Protein AF-A0A6J4PLZ6-F1 (afdb_monomer_lite)

InterPro domains:
  IPR004701 Phosphotransferase system, mannose-type IIA component [PF03610] (3-56)
  IPR004701 Phosphotransferase system, mannose-type IIA 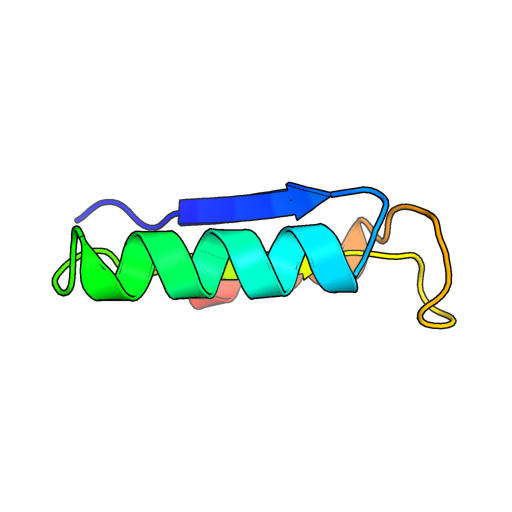component [PS51096] (1-57)
  IPR036662 Phosphotransferase system, mannose-type IIA component superfamily [G3DSA:3.40.50.510] (1-57)
  IPR036662 Phosphotransferase system, mannose-type IIA component superfamily [SSF53062] (1-55)
  IPR039643 Dihydroxyacetone kinase phosphotransferase subunit DhaM [PTHR38594] (1-56)

Structure (mmCIF, N/CA/C/O backbone):
data_AF-A0A6J4PLZ6-F1
#
_entry.id   AF-A0A6J4PLZ6-F1
#
loop_
_atom_site.group_PDB
_atom_site.id
_atom_site.type_symbol
_atom_site.label_atom_id
_atom_site.label_alt_id
_atom_site.label_comp_id
_atom_site.label_asym_id
_atom_site.label_entity_id
_atom_site.label_seq_id
_atom_site.pdbx_PDB_ins_code
_atom_site.Cartn_x
_atom_site.Cartn_y
_atom_site.Cartn_z
_atom_site.occupancy
_atom_site.B_iso_or_equiv
_atom_site.auth_seq_id
_atom_site.auth_comp_id
_atom_site.auth_asym_id
_atom_site.auth_atom_id
_atom_site.pdbx_PDB_model_num
ATOM 1 N N . MET A 1 1 ? -8.019 4.626 15.420 1.00 71.38 1 MET A N 1
ATOM 2 C CA . MET A 1 1 ? -7.746 3.476 14.534 1.00 71.38 1 MET A CA 1
ATOM 3 C C . MET A 1 1 ? -6.366 3.688 13.913 1.00 71.38 1 MET A C 1
ATOM 5 O O . MET A 1 1 ? -5.876 4.809 14.000 1.00 71.38 1 MET A O 1
ATOM 9 N N . VAL A 1 2 ? -5.697 2.653 13.399 1.00 85.25 2 VAL A N 1
ATOM 10 C CA . VAL A 1 2 ? -4.380 2.781 12.743 1.00 85.25 2 VAL A CA 1
ATOM 11 C C . VAL A 1 2 ? -4.506 2.222 11.330 1.00 85.25 2 VAL A C 1
ATOM 13 O O . VAL A 1 2 ? -4.861 1.056 11.188 1.00 85.25 2 VAL A O 1
ATOM 16 N N . GLY A 1 3 ? -4.212 3.043 10.322 1.00 91.88 3 GLY A N 1
ATOM 17 C CA . GLY A 1 3 ? -4.095 2.617 8.927 1.00 91.88 3 GLY A CA 1
ATOM 18 C C . GLY A 1 3 ? -2.645 2.296 8.557 1.00 91.88 3 GLY A C 1
ATOM 19 O O . GLY A 1 3 ? -1.711 2.882 9.112 1.00 91.88 3 GLY A O 1
ATOM 20 N N . LEU A 1 4 ? -2.448 1.368 7.619 1.00 94.06 4 LEU A N 1
ATOM 21 C CA . LEU A 1 4 ? -1.132 0.972 7.117 1.00 94.06 4 LEU A CA 1
ATOM 22 C C . LEU A 1 4 ? -0.979 1.321 5.633 1.00 94.06 4 LEU A C 1
ATOM 24 O O . LEU A 1 4 ? -1.744 0.855 4.794 1.00 94.06 4 LEU A O 1
ATOM 28 N N . VAL A 1 5 ? 0.079 2.056 5.290 1.00 96.94 5 VAL A N 1
ATOM 29 C CA . VAL A 1 5 ? 0.532 2.193 3.898 1.00 96.94 5 VAL A CA 1
ATOM 30 C C . VAL A 1 5 ? 1.772 1.336 3.704 1.00 96.94 5 VAL A C 1
ATOM 32 O O . VAL A 1 5 ? 2.799 1.555 4.346 1.00 96.94 5 VAL A O 1
ATOM 35 N N . LEU A 1 6 ? 1.679 0.350 2.816 1.00 97.06 6 LEU A N 1
ATOM 36 C CA . LEU A 1 6 ? 2.779 -0.541 2.484 1.00 97.06 6 LEU A CA 1
ATOM 37 C C . LEU A 1 6 ? 3.453 -0.070 1.195 1.00 97.06 6 LEU A C 1
ATOM 39 O O . LEU A 1 6 ? 2.854 -0.128 0.124 1.00 97.06 6 LEU A O 1
ATOM 43 N N . VAL A 1 7 ? 4.708 0.375 1.311 1.00 98.00 7 VAL A N 1
ATOM 44 C CA . VAL A 1 7 ? 5.492 0.930 0.199 1.00 98.00 7 VAL A CA 1
ATOM 45 C C . VAL A 1 7 ? 6.570 -0.051 -0.252 1.00 98.00 7 VAL A C 1
ATOM 47 O O . VAL A 1 7 ? 7.339 -0.559 0.565 1.00 98.00 7 VAL A O 1
ATOM 50 N N . SER A 1 8 ? 6.666 -0.302 -1.558 1.00 98.38 8 SER A N 1
ATOM 51 C CA . SER A 1 8 ? 7.741 -1.108 -2.147 1.00 98.38 8 SER A CA 1
ATOM 52 C C . SER A 1 8 ? 8.191 -0.553 -3.490 1.00 98.38 8 SER A C 1
ATOM 54 O O . SER A 1 8 ? 7.397 0.006 -4.237 1.00 98.38 8 SER A O 1
ATOM 56 N N . HIS A 1 9 ? 9.450 -0.802 -3.857 1.00 98.38 9 HIS A N 1
ATOM 57 C CA . HIS A 1 9 ? 9.886 -0.527 -5.225 1.00 98.38 9 HIS A CA 1
ATOM 58 C C . HIS A 1 9 ? 9.188 -1.430 -6.249 1.00 98.38 9 HIS A C 1
ATOM 60 O O . HIS A 1 9 ? 9.110 -1.080 -7.416 1.00 98.38 9 HIS A O 1
ATOM 66 N N . SER A 1 10 ? 8.696 -2.600 -5.832 1.00 98.50 10 SER A N 1
ATOM 67 C CA . SER A 1 10 ? 8.004 -3.543 -6.708 1.00 98.50 10 SER A CA 1
ATOM 68 C C . SER A 1 10 ? 6.492 -3.455 -6.510 1.00 98.50 10 SER A C 1
ATOM 70 O O . SER A 1 10 ? 6.032 -3.713 -5.391 1.00 98.50 10 SER A O 1
ATOM 72 N N . PRO A 1 11 ? 5.699 -3.214 -7.571 1.00 98.06 11 PRO A N 1
ATOM 73 C CA . PRO A 1 11 ? 4.239 -3.251 -7.471 1.00 98.06 11 PRO A CA 1
ATOM 74 C C . PRO A 1 11 ? 3.744 -4.616 -6.975 1.00 98.06 11 PRO A C 1
ATOM 76 O O . PRO A 1 11 ? 2.917 -4.688 -6.072 1.00 98.06 11 PRO A O 1
ATOM 79 N N . LYS A 1 12 ? 4.349 -5.706 -7.467 1.00 98.44 12 LYS A N 1
ATOM 80 C CA . LYS A 1 12 ? 3.962 -7.079 -7.106 1.00 98.44 12 LYS A CA 1
ATOM 81 C C . LYS A 1 12 ? 4.233 -7.417 -5.641 1.00 98.44 12 LYS A C 1
ATOM 83 O O . LYS A 1 12 ? 3.462 -8.151 -5.033 1.00 98.44 12 LYS A O 1
ATOM 88 N N . ILE A 1 13 ? 5.335 -6.917 -5.073 1.00 98.38 13 ILE A N 1
ATOM 89 C CA . ILE A 1 13 ? 5.643 -7.150 -3.653 1.00 98.38 13 ILE A CA 1
ATOM 90 C C . ILE A 1 13 ? 4.687 -6.349 -2.775 1.00 98.38 13 ILE A C 1
ATOM 92 O O . ILE A 1 13 ? 4.220 -6.884 -1.770 1.00 98.38 13 ILE A O 1
ATOM 96 N N . ALA A 1 14 ? 4.394 -5.095 -3.144 1.00 98.31 14 ALA A N 1
ATOM 97 C CA . ALA A 1 14 ? 3.475 -4.269 -2.372 1.00 98.31 14 ALA A CA 1
ATOM 98 C C . ALA A 1 14 ? 2.089 -4.928 -2.278 1.00 98.31 14 ALA A C 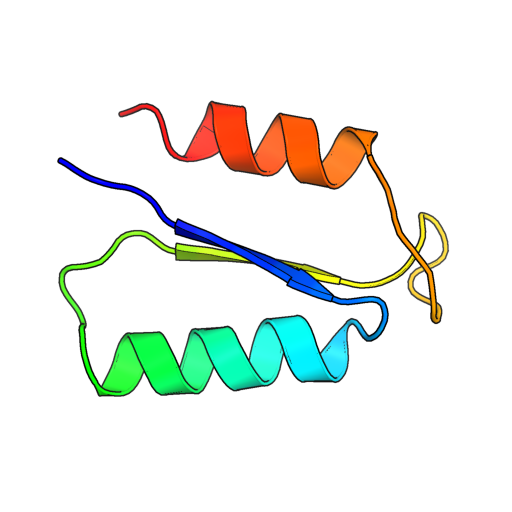1
ATOM 100 O O . ALA A 1 14 ? 1.570 -5.137 -1.183 1.00 98.31 14 ALA A O 1
ATOM 101 N N . GLU A 1 15 ? 1.545 -5.329 -3.427 1.00 97.56 15 GLU A N 1
ATOM 102 C CA . GLU A 1 15 ? 0.244 -5.990 -3.531 1.00 97.56 15 GLU A CA 1
ATOM 103 C C . GLU A 1 15 ? 0.222 -7.335 -2.791 1.00 97.56 15 GLU A C 1
ATOM 105 O O . GLU A 1 15 ? -0.578 -7.524 -1.876 1.00 97.56 15 GLU A O 1
ATOM 110 N N . GLY A 1 16 ? 1.168 -8.232 -3.090 1.00 98.00 16 GLY A N 1
ATOM 111 C CA . GLY A 1 16 ? 1.196 -9.563 -2.480 1.00 98.00 16 GLY A CA 1
ATOM 112 C C . GLY A 1 16 ? 1.402 -9.543 -0.961 1.00 98.00 16 GLY A C 1
ATOM 113 O O . GLY A 1 16 ? 0.858 -10.387 -0.250 1.00 98.00 16 GLY A O 1
ATOM 114 N N . THR A 1 17 ? 2.148 -8.567 -0.435 1.00 97.25 17 THR A N 1
ATOM 115 C CA . THR A 1 17 ? 2.308 -8.429 1.020 1.00 97.25 17 THR A CA 1
ATOM 116 C C . THR A 1 17 ? 1.032 -7.897 1.663 1.00 97.25 17 THR A C 1
ATOM 118 O O . THR A 1 17 ? 0.643 -8.379 2.725 1.00 97.25 17 THR A O 1
ATOM 121 N N . ALA A 1 18 ? 0.346 -6.944 1.025 1.00 96.44 18 ALA A N 1
ATOM 122 C CA . ALA A 1 18 ? -0.925 -6.451 1.539 1.00 96.44 18 ALA A CA 1
ATOM 123 C C . ALA A 1 18 ? -1.999 -7.545 1.557 1.00 96.44 18 ALA A C 1
ATOM 125 O O . ALA A 1 18 ? -2.737 -7.656 2.533 1.00 96.44 18 ALA A O 1
ATOM 126 N N . ASP A 1 19 ? -2.035 -8.404 0.540 1.00 96.12 19 ASP A N 1
ATOM 127 C CA . ASP A 1 19 ? -2.944 -9.551 0.502 1.00 96.12 19 ASP A CA 1
ATOM 128 C C . ASP A 1 19 ? -2.673 -10.551 1.628 1.00 96.12 19 ASP A C 1
ATOM 130 O O . ASP A 1 19 ? -3.612 -11.027 2.269 1.00 96.12 19 ASP A O 1
ATOM 134 N N . LEU A 1 20 ? -1.398 -10.820 1.932 1.00 95.56 20 LEU A N 1
ATOM 135 C CA . LEU A 1 20 ? -1.029 -11.631 3.093 1.00 95.56 20 LEU A CA 1
ATOM 136 C C . LEU A 1 20 ? -1.519 -10.991 4.399 1.00 95.56 20 LEU A C 1
ATOM 138 O O . LEU A 1 20 ? -2.131 -11.668 5.226 1.00 95.56 20 LEU A O 1
ATOM 142 N N . VAL A 1 21 ? -1.288 -9.686 4.583 1.00 94.38 21 VAL A N 1
ATOM 143 C CA . VAL A 1 21 ? -1.729 -8.966 5.787 1.00 94.38 21 VAL A CA 1
ATOM 144 C C . VAL A 1 21 ? -3.249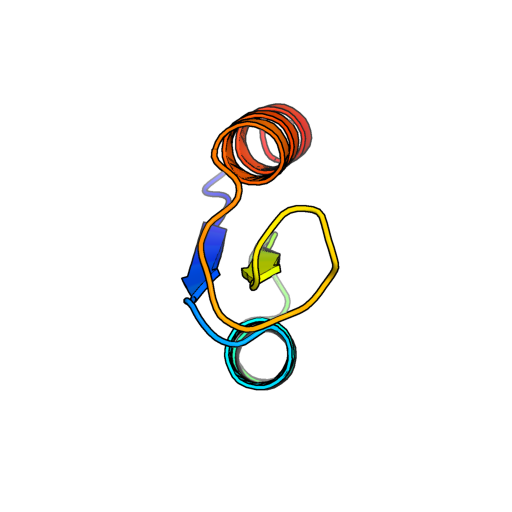 -9.026 5.932 1.00 94.38 21 VAL A C 1
ATOM 146 O O . VAL A 1 21 ? -3.726 -9.315 7.024 1.00 94.38 21 VAL A O 1
ATOM 149 N N . ARG A 1 22 ? -4.014 -8.854 4.848 1.00 92.31 22 ARG A N 1
ATOM 150 C CA . ARG A 1 22 ? -5.485 -8.951 4.872 1.00 92.31 22 ARG A CA 1
ATOM 151 C C . ARG A 1 22 ? -5.986 -10.320 5.332 1.00 92.31 22 ARG A C 1
ATOM 153 O O . ARG A 1 22 ? -7.006 -10.389 6.010 1.00 92.31 22 ARG A O 1
ATOM 160 N N . GLN A 1 23 ? -5.273 -11.401 5.010 1.00 93.25 23 GLN A N 1
ATOM 161 C CA . GLN A 1 23 ? -5.621 -12.744 5.491 1.00 93.25 23 GLN A CA 1
ATOM 162 C C . GLN A 1 23 ? -5.292 -12.954 6.976 1.00 93.25 23 GLN A C 1
ATOM 164 O O . GLN A 1 23 ? -5.963 -13.737 7.644 1.00 93.25 23 GLN A O 1
ATOM 169 N N . MET A 1 24 ? -4.267 -12.275 7.500 1.00 92.06 24 MET A N 1
ATOM 170 C CA . MET A 1 24 ? -3.815 -12.429 8.889 1.00 92.06 24 MET A CA 1
ATOM 171 C C . MET A 1 24 ? -4.481 -11.445 9.864 1.00 92.06 24 MET A C 1
ATOM 173 O O . MET A 1 24 ? -4.639 -11.766 11.039 1.00 92.06 24 MET A O 1
ATOM 177 N N . ALA A 1 25 ? -4.846 -10.251 9.395 1.00 83.50 25 ALA A N 1
ATOM 178 C CA . ALA A 1 25 ? -5.297 -9.122 10.203 1.00 83.50 25 ALA A CA 1
ATOM 179 C C . ALA A 1 25 ? -6.418 -8.347 9.484 1.00 83.50 25 ALA A C 1
ATOM 181 O O . ALA A 1 25 ? -6.234 -7.213 9.050 1.00 83.50 25 ALA A O 1
ATOM 182 N N . GLY A 1 26 ? -7.595 -8.971 9.360 1.00 78.94 26 GLY A N 1
ATOM 183 C CA . GLY A 1 26 ? -8.720 -8.453 8.564 1.00 78.94 26 GLY A CA 1
ATOM 184 C C . GLY A 1 26 ? -9.351 -7.140 9.051 1.00 78.94 26 GLY A C 1
ATOM 185 O O . GLY A 1 26 ? -10.118 -6.534 8.312 1.00 78.94 26 GLY A O 1
ATOM 186 N N . GLU A 1 27 ? -9.032 -6.690 10.265 1.00 84.88 27 GLU A N 1
ATOM 187 C CA . GLU A 1 27 ? -9.501 -5.409 10.817 1.00 84.88 27 GLU A CA 1
ATOM 188 C C . GLU A 1 27 ? -8.558 -4.235 10.497 1.00 84.88 27 GLU A C 1
ATOM 190 O O . GLU A 1 27 ? -8.891 -3.086 10.782 1.00 84.88 27 GLU A O 1
ATOM 195 N N . VAL A 1 28 ? -7.373 -4.499 9.932 1.00 88.88 28 VAL A N 1
ATOM 196 C CA . VAL A 1 28 ? -6.398 -3.454 9.597 1.00 88.88 28 VAL A CA 1
ATOM 197 C C . VAL A 1 28 ? -6.718 -2.874 8.227 1.00 88.88 28 VAL A C 1
ATOM 199 O O . VAL A 1 28 ? -6.669 -3.569 7.211 1.00 88.88 28 VAL A O 1
ATOM 202 N N . GLU A 1 29 ? -6.982 -1.572 8.192 1.00 92.62 29 GLU A N 1
ATOM 203 C CA . GLU A 1 29 ? -7.094 -0.834 6.941 1.00 92.62 29 GLU A CA 1
ATOM 204 C C . GLU A 1 29 ? -5.703 -0.677 6.312 1.00 92.62 29 GLU A C 1
ATOM 206 O O . GLU A 1 29 ? -4.777 -0.147 6.933 1.00 92.62 29 GLU A O 1
ATOM 211 N N . ILE A 1 30 ? -5.533 -1.191 5.092 1.00 94.75 30 ILE A N 1
ATOM 212 C CA . ILE A 1 30 ? -4.230 -1.272 4.427 1.00 94.75 30 ILE A CA 1
ATOM 213 C C . ILE A 1 30 ? -4.311 -0.869 2.954 1.00 94.75 30 ILE A C 1
ATOM 215 O O . ILE A 1 30 ? -5.076 -1.448 2.173 1.00 94.75 30 ILE A O 1
ATOM 219 N N . SER A 1 31 ? -3.439 0.063 2.567 1.00 96.94 31 SER A N 1
ATOM 220 C CA . SER A 1 31 ? -3.197 0.464 1.180 1.00 96.94 31 SER A CA 1
ATOM 221 C C . SER A 1 31 ? -1.806 0.018 0.723 1.00 96.94 31 SER A C 1
ATOM 223 O O . SER A 1 31 ? -0.824 0.143 1.457 1.00 96.94 31 SER A O 1
ATOM 225 N N . ALA A 1 32 ? -1.722 -0.529 -0.489 1.00 97.88 32 ALA A N 1
ATOM 226 C CA . ALA A 1 32 ? -0.477 -0.985 -1.097 1.00 97.88 32 ALA A CA 1
ATOM 227 C C . ALA A 1 32 ? -0.047 -0.006 -2.189 1.00 97.88 32 ALA A C 1
ATOM 229 O O . ALA A 1 32 ? -0.774 0.208 -3.159 1.00 97.88 32 ALA A O 1
ATOM 230 N N . VAL A 1 33 ? 1.157 0.546 -2.064 1.00 98.31 33 VAL A N 1
ATOM 231 C CA . VAL A 1 33 ? 1.742 1.443 -3.060 1.00 98.31 33 VAL A CA 1
ATOM 232 C C . VAL A 1 33 ? 3.075 0.867 -3.503 1.00 98.31 33 VAL A C 1
ATOM 234 O O . VAL A 1 33 ? 4.033 0.792 -2.734 1.00 98.31 33 VAL A O 1
ATOM 237 N N . GLY A 1 34 ? 3.144 0.435 -4.757 1.00 98.12 34 GLY A N 1
ATOM 238 C CA . GLY A 1 34 ? 4.388 -0.058 -5.319 1.00 98.12 34 GLY A CA 1
ATOM 239 C C . GLY A 1 34 ? 4.613 0.389 -6.748 1.00 98.12 34 GLY A C 1
ATOM 240 O O . GLY A 1 34 ? 3.664 0.563 -7.522 1.00 98.12 34 GLY A O 1
ATOM 241 N N . GLY A 1 35 ? 5.893 0.538 -7.067 1.00 98.50 35 GLY A N 1
ATOM 242 C CA . GLY A 1 35 ? 6.360 0.992 -8.363 1.00 98.50 35 GLY A CA 1
ATOM 243 C C . GLY A 1 35 ? 6.404 2.508 -8.519 1.00 98.50 35 GLY A C 1
ATOM 244 O O . GLY A 1 35 ? 6.001 3.269 -7.637 1.00 98.50 35 GLY A O 1
ATOM 245 N N . ASP A 1 36 ? 6.943 2.925 -9.658 1.00 98.12 36 ASP A N 1
ATOM 246 C CA . ASP A 1 36 ? 6.947 4.317 -10.108 1.00 98.12 36 ASP A CA 1
ATOM 247 C C . ASP A 1 36 ? 5.605 4.709 -10.762 1.00 98.12 36 ASP A C 1
ATOM 249 O O . ASP A 1 36 ? 4.631 3.943 -10.758 1.00 98.12 36 ASP A O 1
ATOM 253 N N . SER A 1 37 ? 5.552 5.919 -11.322 1.00 96.75 37 SER A N 1
ATOM 254 C CA . SER A 1 37 ? 4.384 6.460 -12.025 1.00 96.75 37 SER A CA 1
ATOM 255 C C . SER A 1 37 ? 4.042 5.710 -13.319 1.00 96.75 37 SER A C 1
ATOM 257 O O . SER A 1 37 ? 2.913 5.796 -13.792 1.00 96.75 37 SER A O 1
ATOM 259 N N . GLU A 1 38 ? 4.984 4.940 -13.873 1.00 96.25 38 GLU A N 1
ATOM 260 C CA . GLU A 1 38 ? 4.799 4.130 -15.085 1.00 96.25 38 GLU A CA 1
ATOM 261 C C . GLU A 1 38 ? 4.423 2.671 -14.753 1.00 96.25 38 GLU A C 1
ATOM 263 O O . GLU A 1 38 ? 4.239 1.842 -15.647 1.00 96.25 38 GLU A O 1
ATOM 268 N N . GLY A 1 39 ? 4.305 2.329 -13.464 1.00 90.94 39 GLY A N 1
ATOM 269 C CA . GLY A 1 39 ? 3.990 0.980 -12.989 1.00 90.94 39 GLY A CA 1
ATOM 270 C C . GLY A 1 39 ? 5.179 0.009 -13.004 1.00 90.94 39 GLY A C 1
ATOM 271 O O . GLY A 1 39 ? 4.987 -1.198 -12.831 1.00 90.94 39 GLY A O 1
ATOM 272 N N . GLY A 1 40 ? 6.397 0.514 -13.213 1.00 96.81 40 GLY A N 1
ATOM 273 C CA . GLY A 1 40 ? 7.651 -0.234 -13.178 1.00 96.81 40 GLY A CA 1
ATOM 274 C C . GLY A 1 40 ? 8.224 -0.385 -11.770 1.00 96.81 40 GLY A C 1
ATOM 275 O O . GLY A 1 40 ? 7.537 -0.193 -10.769 1.00 96.81 40 GLY A O 1
ATOM 276 N N . PHE A 1 41 ? 9.504 -0.760 -11.679 1.00 98.12 41 PHE A N 1
ATOM 277 C CA . PHE A 1 41 ? 10.212 -0.737 -10.400 1.00 98.12 41 PHE A CA 1
ATOM 278 C C . PHE A 1 41 ? 10.630 0.691 -10.055 1.00 98.12 41 PHE A C 1
ATOM 280 O O . PHE A 1 41 ? 11.397 1.300 -10.792 1.00 98.12 41 PHE A O 1
ATOM 287 N N . GLY A 1 42 ? 10.224 1.177 -8.890 1.00 97.69 42 GLY A N 1
ATOM 288 C CA . GLY A 1 42 ? 10.525 2.535 -8.457 1.00 97.69 42 GLY A CA 1
ATOM 289 C C . GLY A 1 42 ? 9.594 2.985 -7.345 1.00 97.69 42 GLY A C 1
ATOM 290 O O . GLY A 1 42 ? 8.919 2.167 -6.729 1.00 97.69 42 GLY A O 1
ATOM 291 N N . THR A 1 43 ? 9.581 4.281 -7.061 1.00 97.50 43 THR A N 1
ATOM 292 C CA . THR A 1 43 ? 8.746 4.863 -6.006 1.00 97.50 43 THR A CA 1
ATOM 293 C C . THR A 1 43 ? 8.009 6.070 -6.562 1.00 97.50 43 THR A C 1
ATOM 295 O O . THR A 1 43 ? 8.624 6.903 -7.224 1.00 97.50 43 THR A O 1
ATOM 298 N N . ASP A 1 44 ? 6.723 6.181 -6.248 1.00 98.25 44 ASP A N 1
ATOM 299 C CA . ASP A 1 44 ? 5.883 7.328 -6.583 1.00 98.25 44 ASP A CA 1
ATOM 300 C C . ASP A 1 44 ? 5.416 8.035 -5.292 1.00 98.25 44 ASP A C 1
ATOM 302 O O . ASP A 1 44 ? 4.508 7.546 -4.610 1.00 98.25 44 ASP A O 1
ATOM 306 N N . PRO A 1 45 ? 6.045 9.166 -4.912 1.00 97.50 45 PRO A N 1
ATOM 307 C CA . PRO A 1 45 ? 5.681 9.915 -3.712 1.00 97.50 45 PRO A CA 1
ATOM 308 C C . PRO A 1 45 ? 4.246 10.453 -3.721 1.00 97.50 45 PRO A C 1
ATOM 310 O O . PRO A 1 45 ? 3.633 10.527 -2.657 1.00 97.50 45 PRO A O 1
ATOM 313 N N . GLU A 1 46 ? 3.698 10.799 -4.889 1.00 98.12 46 GLU A N 1
ATOM 314 C CA . GLU A 1 46 ? 2.343 11.348 -5.005 1.00 98.12 46 GLU A CA 1
ATOM 315 C C . GLU A 1 46 ? 1.304 10.266 -4.700 1.00 98.12 46 GLU A C 1
ATOM 317 O O . GLU A 1 46 ? 0.366 10.493 -3.932 1.00 98.12 46 GLU A O 1
ATOM 322 N N . ARG A 1 47 ? 1.517 9.044 -5.209 1.00 97.75 47 ARG A N 1
ATOM 323 C CA . ARG A 1 47 ? 0.681 7.879 -4.871 1.00 97.75 47 ARG A CA 1
ATOM 324 C C . ARG A 1 47 ? 0.779 7.500 -3.394 1.00 97.75 47 ARG A C 1
ATOM 326 O O . ARG A 1 47 ? -0.223 7.096 -2.807 1.00 97.75 47 ARG A O 1
ATOM 333 N N . ILE A 1 48 ? 1.958 7.634 -2.780 1.00 97.69 48 ILE A N 1
ATOM 334 C CA . ILE A 1 48 ? 2.128 7.397 -1.336 1.00 97.69 48 ILE A CA 1
ATOM 335 C C . ILE A 1 48 ? 1.333 8.427 -0.530 1.00 97.69 48 ILE A C 1
ATOM 337 O O . ILE A 1 48 ? 0.601 8.055 0.385 1.00 97.69 48 ILE A O 1
ATOM 341 N N . GLU A 1 49 ? 1.449 9.713 -0.866 1.00 97.62 49 GLU A N 1
ATOM 342 C CA . GLU A 1 49 ? 0.717 10.780 -0.182 1.00 97.62 49 GLU A CA 1
ATOM 343 C C . GLU A 1 49 ? -0.803 10.602 -0.316 1.00 97.62 49 GLU A C 1
ATOM 345 O O . GLU A 1 49 ? -1.527 10.753 0.671 1.00 97.62 49 GLU A O 1
ATOM 350 N N . ALA A 1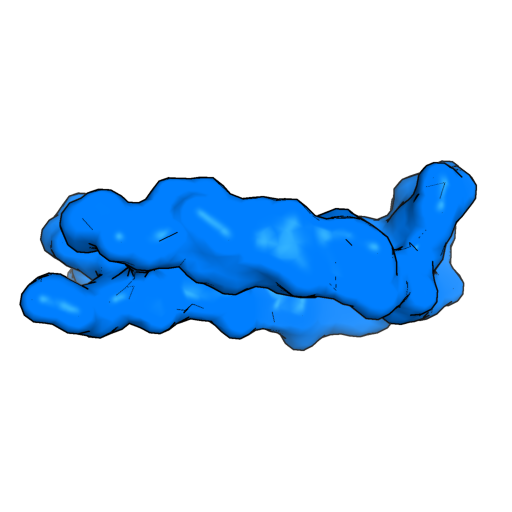 50 ? -1.286 10.240 -1.509 1.00 97.19 50 ALA A N 1
ATOM 351 C CA . ALA A 1 50 ? -2.694 9.934 -1.743 1.00 97.19 50 ALA A CA 1
ATOM 352 C C . ALA A 1 50 ?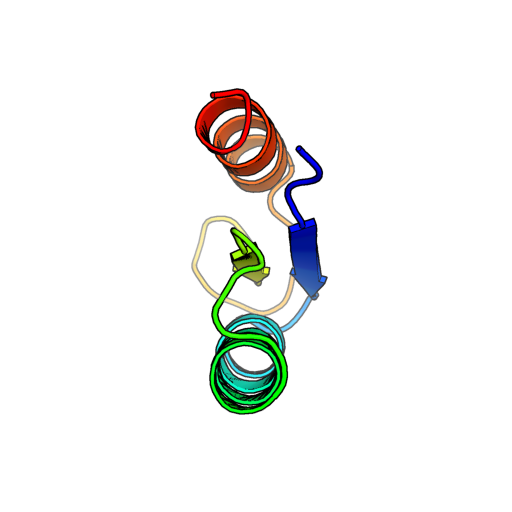 -3.179 8.779 -0.853 1.00 97.19 50 ALA A C 1
ATOM 354 O O . ALA A 1 50 ? -4.170 8.936 -0.144 1.00 97.19 50 ALA A O 1
ATOM 355 N N . ALA A 1 51 ? -2.431 7.672 -0.796 1.00 96.69 51 ALA A N 1
ATOM 356 C CA . ALA A 1 51 ? -2.772 6.523 0.043 1.00 96.69 51 ALA A CA 1
ATOM 357 C C . ALA A 1 51 ? -2.824 6.870 1.541 1.00 96.69 51 ALA A C 1
ATOM 359 O O . ALA A 1 51 ? -3.700 6.390 2.256 1.00 96.69 51 ALA A O 1
ATOM 360 N N . ILE A 1 52 ? -1.917 7.725 2.029 1.00 95.62 52 ILE A N 1
ATOM 361 C CA . ILE A 1 52 ? -1.948 8.194 3.424 1.00 95.62 52 ILE A CA 1
ATOM 362 C C . ILE A 1 52 ? -3.222 9.006 3.694 1.00 95.62 52 ILE A C 1
ATOM 364 O O . ILE A 1 52 ? -3.848 8.814 4.732 1.00 95.62 52 ILE A O 1
ATOM 368 N N . LYS A 1 53 ? -3.613 9.897 2.771 1.00 95.12 53 LYS A N 1
ATOM 369 C CA . LYS A 1 53 ? -4.823 10.728 2.901 1.00 95.12 53 LYS A CA 1
ATOM 370 C C . LYS A 1 53 ? -6.116 9.913 2.820 1.00 95.12 53 LYS A C 1
ATOM 372 O O . LYS A 1 53 ? -7.100 10.272 3.464 1.00 95.12 53 LYS A O 1
ATOM 377 N N . GLU A 1 54 ? -6.128 8.835 2.044 1.00 93.12 54 GLU A N 1
ATOM 378 C CA . GLU A 1 54 ? -7.285 7.941 1.933 1.00 93.12 54 GLU A CA 1
ATOM 379 C C . GLU A 1 54 ? -7.551 7.180 3.242 1.00 93.12 54 GLU A C 1
ATOM 381 O O . GLU A 1 54 ? -8.701 7.091 3.663 1.00 93.12 54 GLU A O 1
ATOM 386 N N . LEU A 1 55 ? -6.502 6.729 3.941 1.00 89.94 55 LEU A N 1
ATOM 387 C CA . LEU A 1 55 ? -6.602 5.939 5.182 1.00 89.94 55 LEU A CA 1
ATOM 388 C C . LEU A 1 55 ? -6.868 6.767 6.460 1.00 89.94 55 LEU A C 1
ATOM 390 O O . LEU A 1 55 ? -6.710 6.261 7.570 1.00 89.94 55 LEU A O 1
ATOM 394 N N . THR A 1 56 ? -7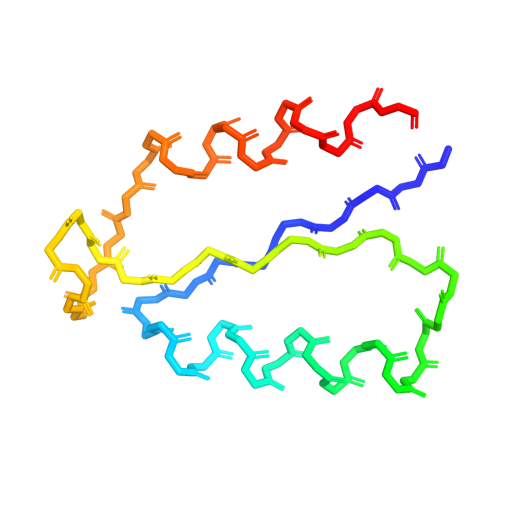.219 8.052 6.347 1.00 69.44 56 THR A N 1
ATOM 395 C CA . THR A 1 56 ? -7.374 8.960 7.507 1.00 69.44 56 THR A CA 1
ATOM 396 C C . THR A 1 56 ? -8.781 8.993 8.133 1.00 69.44 56 THR A C 1
ATOM 398 O O . THR A 1 56 ? -9.088 9.944 8.857 1.00 69.44 56 THR A O 1
ATOM 401 N N . THR A 1 57 ? -9.636 7.998 7.870 1.00 56.44 57 THR A N 1
ATOM 402 C CA . THR A 1 57 ? -11.028 7.960 8.379 1.00 56.44 57 THR A CA 1
ATOM 403 C C . THR A 1 57 ? -11.152 7.275 9.743 1.00 56.44 57 THR A C 1
ATOM 405 O O . THR A 1 57 ? -10.407 6.312 10.024 1.00 56.44 57 THR A O 1
#

Secondary structure (DSSP, 8-state):
--EEEEEESSHHHHHHHHHHHHHH-TTSEEEEEEB-TTSSSSB-HHHHHHHHHHT--

Foldseek 3Di:
DDEEEQEFLAQVVQVVVVVVCCVVPVPHHYDGAYHDPVNHRDHHVVVSVVRVVVRPD

Radius of gyration: 11.14 Å; chains: 1; bounding box: 22×24×30 Å

Sequence (57 aa):
MVGLVLVSHSPKIAEGTADLVRQMAGEVEISAVGGDSEGGFGTDPERIEAAIKELTT

Organism: NCBI:txid349277

pLDDT: mean 93.72, std 7.92, range [56.44, 98.5]